Protein AF-A0A497SDH1-F1 (afdb_monomer)

Solvent-accessible surface area (backbone atoms only — not comparable to full-atom values): 6810 Å² total; per-residue (Å²): 139,88,82,81,78,93,71,57,79,92,74,64,57,68,85,83,47,70,59,52,74,40,73,42,53,85,61,26,69,79,66,44,43,81,30,63,69,61,28,51,53,52,45,53,30,51,77,67,64,28,40,35,36,19,27,14,52,24,24,24,29,46,9,61,48,48,77,26,53,79,33,60,32,19,32,23,94,43,74,68,37,48,47,35,25,47,77,25,40,23,44,79,43,101,46,55,60,31,75,46,89,51,36,37,20,13,21,36,81,93,27,47,67,63,42,50,50,55,51,50,54,57,60,72,72,105

pLDDT: mean 97.46, std 3.63, range [67.44, 98.94]

Radius of gyration: 13.34 Å; Cα contacts (8 Å, |Δi|>4): 247; chains: 1; bounding box: 32×30×33 Å

Nearest PDB structures (foldseek):
  2vrn-assembly1_B  TM=9.332E-01  e=5.188E-09  Deinococcus radiodurans R1 = ATCC 13939 = DSM 20539
  1j42-assembly1_A  TM=8.664E-01  e=1.815E-08  Homo sapiens
  3b36-assembly1_A-2  TM=8.529E-01  e=2.331E-08  Homo sapiens
  9e7f-assembly1_Aj  TM=8.283E-01  e=1.282E-06  Pyrobaculum calidifontis JCM 11548
  3gra-assembly1_A  TM=8.013E-01  e=6.619E-05  Pseudomonas putida KT2440

Secondary structure (DSSP, 8-state):
-----SS-GGG--GGG-SEEEE--STHHHHHTTT-HHHHHHHHHHHHTT-EEEEEGGGHHHHHHTTTTTT-EE---S-HHHHHHHHHTT-EE--SSEEEETTEEEESSGGGHHHHHHHHHHHHHT-

Mean predicted aligned error: 2.24 Å

Structure (mmCIF, N/CA/C/O backbone):
data_AF-A0A497SDH1-F1
#
_entry.id   AF-A0A497SDH1-F1
#
loop_
_atom_si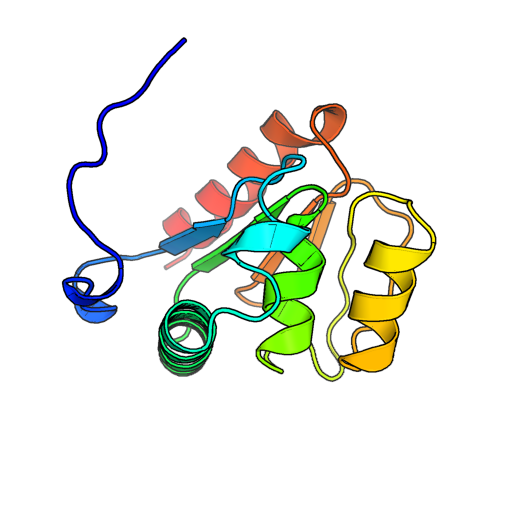te.group_PDB
_atom_site.id
_atom_site.type_symbol
_atom_site.label_atom_id
_atom_site.label_alt_id
_atom_site.label_comp_id
_atom_site.lab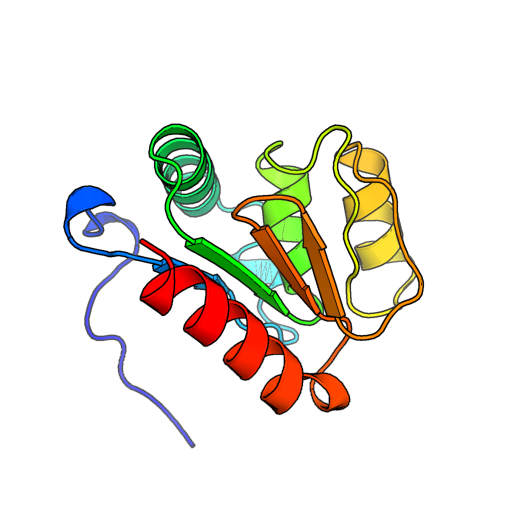el_asym_id
_atom_site.label_entity_id
_atom_site.label_seq_id
_atom_site.pdbx_PDB_ins_code
_atom_site.Cartn_x
_atom_site.Cartn_y
_atom_site.Cartn_z
_atom_site.occupancy
_atom_site.B_iso_or_equiv
_atom_site.auth_seq_id
_atom_site.auth_comp_id
_atom_site.auth_asym_id
_atom_site.auth_atom_id
_atom_site.pdbx_PDB_model_num
ATOM 1 N N . MET A 1 1 ? 12.677 -17.029 -9.505 1.00 78.44 1 MET A N 1
ATOM 2 C CA . MET A 1 1 ? 11.356 -17.209 -10.141 1.00 78.44 1 MET A CA 1
ATOM 3 C C . MET A 1 1 ? 11.052 -15.942 -10.912 1.00 78.44 1 MET A C 1
ATOM 5 O O . MET A 1 1 ? 11.360 -14.871 -10.408 1.00 78.44 1 MET A O 1
ATOM 9 N N . THR A 1 2 ? 10.520 -16.059 -12.120 1.00 90.12 2 THR A N 1
ATOM 10 C CA . THR A 1 2 ? 10.036 -14.926 -12.916 1.00 90.12 2 THR A CA 1
ATOM 11 C C . THR A 1 2 ? 8.550 -15.129 -13.146 1.00 90.12 2 THR A C 1
ATOM 13 O O . THR A 1 2 ? 8.127 -16.252 -13.417 1.00 90.12 2 THR A O 1
ATOM 16 N N . VAL A 1 3 ? 7.777 -14.060 -13.033 1.00 92.38 3 VAL A N 1
ATOM 17 C CA . VAL A 1 3 ? 6.342 -14.037 -13.326 1.00 92.38 3 VAL A CA 1
ATOM 18 C C . VAL A 1 3 ? 6.113 -13.092 -14.494 1.00 92.38 3 VAL A C 1
ATOM 20 O O . VAL A 1 3 ? 6.762 -12.051 -14.586 1.00 92.38 3 VAL A O 1
ATOM 23 N N . MET A 1 4 ? 5.241 -13.495 -15.413 1.00 96.25 4 MET A N 1
ATOM 24 C CA . MET A 1 4 ? 4.818 -12.659 -16.531 1.00 96.25 4 MET A CA 1
ATOM 25 C C . MET A 1 4 ? 3.629 -11.814 -16.060 1.00 96.25 4 MET A C 1
ATOM 27 O O . MET A 1 4 ? 2.721 -12.392 -15.467 1.00 96.25 4 MET A O 1
ATOM 31 N N . PRO A 1 5 ? 3.629 -10.487 -16.268 1.00 95.62 5 PRO A N 1
ATOM 32 C CA . PRO A 1 5 ? 2.487 -9.661 -15.901 1.00 95.62 5 PRO A CA 1
ATOM 33 C C . PRO A 1 5 ? 1.287 -9.990 -16.794 1.00 95.62 5 PRO A C 1
ATOM 35 O O . PRO A 1 5 ? 1.431 -10.077 -18.014 1.00 95.62 5 PRO A O 1
ATOM 38 N N . ASP A 1 6 ? 0.109 -10.137 -16.189 1.00 97.19 6 ASP A N 1
ATOM 39 C CA . ASP A 1 6 ? -1.144 -10.355 -16.922 1.00 97.19 6 ASP A CA 1
ATOM 40 C C . ASP A 1 6 ? -1.642 -9.077 -17.616 1.00 97.19 6 ASP A C 1
ATOM 42 O O . ASP A 1 6 ? -2.269 -9.138 -18.671 1.00 97.19 6 ASP A O 1
ATOM 46 N N . THR A 1 7 ? -1.361 -7.908 -17.030 1.00 96.88 7 THR A N 1
ATOM 47 C CA . THR A 1 7 ? -1.762 -6.595 -17.551 1.00 96.88 7 THR A CA 1
ATOM 48 C C . THR A 1 7 ? -0.793 -5.494 -17.108 1.00 96.88 7 THR A C 1
ATOM 50 O O . THR A 1 7 ? 0.116 -5.723 -16.305 1.00 96.88 7 THR A O 1
ATOM 53 N N . THR A 1 8 ? -0.981 -4.290 -17.640 1.00 96.12 8 THR A N 1
ATOM 54 C CA . THR A 1 8 ? -0.259 -3.069 -17.267 1.00 96.12 8 THR A CA 1
ATOM 55 C C . THR A 1 8 ? -1.109 -2.185 -16.349 1.00 96.12 8 THR A C 1
ATOM 57 O O . THR A 1 8 ? -2.332 -2.300 -16.317 1.00 96.12 8 THR A O 1
ATOM 60 N N . ILE A 1 9 ? -0.461 -1.293 -15.591 1.00 94.81 9 ILE A N 1
ATOM 61 C CA . ILE A 1 9 ? -1.117 -0.437 -14.583 1.00 94.81 9 ILE A CA 1
ATOM 62 C C . ILE A 1 9 ? -2.192 0.467 -15.208 1.00 94.81 9 ILE A C 1
ATOM 64 O O . ILE A 1 9 ? -3.252 0.659 -14.626 1.00 94.81 9 ILE A O 1
ATOM 68 N N . ASP A 1 10 ? -1.946 0.982 -16.410 1.00 93.19 10 ASP A N 1
ATOM 69 C CA . ASP A 1 10 ? -2.850 1.856 -17.166 1.00 93.19 10 ASP A CA 1
ATOM 70 C C . ASP A 1 10 ? -4.122 1.156 -17.673 1.00 93.19 10 ASP A C 1
ATOM 72 O O . ASP A 1 10 ? -5.087 1.830 -18.023 1.00 93.19 10 ASP A O 1
ATOM 76 N N . ASN A 1 11 ? -4.150 -0.180 -17.672 1.00 95.44 11 ASN A N 1
ATOM 77 C CA . ASN A 1 11 ? -5.315 -0.976 -18.060 1.00 95.44 11 ASN A CA 1
ATOM 78 C C . ASN A 1 11 ? -6.141 -1.471 -16.860 1.00 95.44 11 ASN A C 1
ATOM 80 O O . ASN A 1 11 ? -7.080 -2.244 -17.044 1.00 95.44 11 ASN A O 1
ATOM 84 N N . ILE A 1 12 ? -5.796 -1.068 -15.634 1.00 95.38 12 ILE A N 1
ATOM 85 C CA . ILE A 1 12 ? -6.511 -1.487 -14.425 1.00 95.38 12 ILE A CA 1
ATOM 86 C C . ILE A 1 12 ? -7.779 -0.646 -14.242 1.00 95.38 12 ILE A C 1
ATOM 88 O O . ILE A 1 12 ? -7.722 0.580 -14.175 1.00 95.38 12 ILE A O 1
ATOM 92 N N . SER A 1 13 ? -8.915 -1.322 -14.068 1.00 96.75 13 SER A N 1
ATOM 93 C CA . SER A 1 13 ? -10.136 -0.754 -13.491 1.00 96.75 13 SER A CA 1
ATOM 94 C C . SER A 1 13 ? -10.292 -1.266 -12.060 1.00 96.75 13 SER A C 1
ATOM 96 O O . SER A 1 13 ? -10.325 -2.473 -11.833 1.00 96.75 13 SER A O 1
ATOM 98 N N . VAL A 1 14 ? -10.404 -0.369 -11.075 1.00 97.75 14 VAL A N 1
ATOM 99 C CA . VAL A 1 14 ? -10.521 -0.747 -9.650 1.00 97.75 14 VAL A CA 1
ATOM 100 C C . VAL A 1 14 ? -11.770 -1.589 -9.367 1.00 97.75 14 VAL A C 1
ATOM 102 O O . VAL A 1 14 ? -11.789 -2.372 -8.417 1.00 97.75 14 VAL A O 1
ATOM 105 N N . ASP A 1 15 ? -12.816 -1.455 -10.184 1.00 97.75 15 ASP A N 1
ATOM 106 C CA . ASP A 1 15 ? -14.060 -2.207 -10.002 1.00 97.75 15 ASP A CA 1
ATOM 107 C C . ASP A 1 15 ? -13.916 -3.703 -10.283 1.00 97.75 15 ASP A C 1
ATOM 109 O O . ASP A 1 15 ? -14.679 -4.488 -9.721 1.00 97.75 15 ASP A O 1
ATOM 113 N N . ASP A 1 16 ? -12.900 -4.098 -11.050 1.00 97.88 16 ASP A N 1
ATOM 114 C CA . ASP A 1 16 ? -12.651 -5.496 -11.411 1.00 97.88 16 ASP A CA 1
ATOM 115 C C . ASP A 1 16 ? -11.957 -6.287 -10.287 1.00 97.88 16 ASP A C 1
ATOM 117 O O . ASP A 1 16 ? -11.776 -7.500 -10.400 1.00 97.88 16 ASP A O 1
ATOM 121 N N . TYR A 1 17 ? -11.567 -5.619 -9.194 1.00 97.94 17 TYR A N 1
ATOM 122 C CA . TYR A 1 17 ? -10.791 -6.211 -8.107 1.00 97.94 17 TYR A CA 1
ATOM 123 C C . TYR A 1 17 ? -11.427 -5.961 -6.737 1.00 97.94 17 TYR A C 1
ATOM 125 O O . TYR A 1 17 ? -11.960 -4.886 -6.446 1.00 97.94 17 TYR A O 1
ATOM 133 N N . ASP A 1 18 ? -11.313 -6.942 -5.843 1.00 98.31 18 ASP A N 1
ATOM 134 C CA . ASP A 1 18 ? -11.735 -6.813 -4.440 1.00 98.31 18 ASP A CA 1
ATOM 135 C C . ASP A 1 18 ? -10.627 -6.265 -3.530 1.00 98.31 18 ASP A C 1
ATOM 137 O O . ASP A 1 18 ? -10.907 -5.663 -2.479 1.00 98.31 18 ASP A O 1
ATOM 141 N N . ALA A 1 19 ? -9.371 -6.438 -3.956 1.00 98.44 19 ALA A N 1
ATOM 142 C CA . ALA A 1 19 ? -8.183 -5.992 -3.248 1.00 98.44 19 ALA A CA 1
ATOM 143 C C . ALA A 1 19 ? -7.079 -5.476 -4.180 1.00 98.44 19 ALA A C 1
ATOM 145 O O . ALA A 1 19 ? -6.918 -5.969 -5.294 1.00 98.44 19 ALA A O 1
ATOM 146 N N . ILE A 1 20 ? -6.268 -4.545 -3.669 1.00 98.50 20 ILE A N 1
ATOM 147 C CA . ILE A 1 20 ? -5.031 -4.061 -4.293 1.00 98.50 20 ILE A CA 1
ATOM 148 C C . ILE A 1 20 ? -3.867 -4.338 -3.338 1.00 98.50 20 ILE A C 1
ATOM 150 O O . ILE A 1 20 ? -3.813 -3.772 -2.247 1.00 98.50 20 ILE A O 1
ATOM 154 N N . ILE A 1 21 ? -2.934 -5.206 -3.736 1.00 98.62 21 ILE A N 1
ATOM 155 C CA . ILE A 1 21 ? -1.819 -5.646 -2.885 1.00 98.62 21 ILE A CA 1
ATOM 156 C C . ILE A 1 21 ? -0.484 -5.252 -3.522 1.00 98.62 21 ILE A C 1
ATOM 158 O O . ILE A 1 21 ? -0.187 -5.648 -4.647 1.00 98.62 21 ILE A O 1
ATOM 162 N N . LEU A 1 22 ? 0.337 -4.499 -2.790 1.00 98.44 22 LEU A N 1
ATOM 163 C CA . LEU A 1 22 ? 1.662 -4.059 -3.215 1.00 98.44 22 LEU A CA 1
ATOM 164 C C . LEU A 1 22 ? 2.759 -4.883 -2.521 1.00 98.44 22 LEU A C 1
ATOM 166 O O . LEU A 1 22 ? 3.023 -4.681 -1.327 1.00 98.44 22 LEU A O 1
ATOM 170 N N . PRO A 1 23 ? 3.415 -5.813 -3.239 1.00 96.75 23 PRO A N 1
ATOM 171 C CA . PRO A 1 23 ? 4.584 -6.503 -2.719 1.00 96.75 23 PRO A CA 1
ATOM 172 C C . PRO A 1 23 ? 5.772 -5.542 -2.631 1.00 96.75 23 PRO A C 1
ATOM 174 O O . PRO A 1 23 ? 5.935 -4.667 -3.476 1.00 96.75 23 PRO A O 1
ATOM 177 N N . GLY A 1 24 ? 6.627 -5.750 -1.630 1.00 96.00 24 GLY A N 1
ATOM 178 C CA . GLY A 1 24 ? 7.831 -4.947 -1.436 1.00 96.00 24 GLY A CA 1
ATOM 179 C C . GLY A 1 24 ? 8.979 -5.291 -2.387 1.00 96.00 24 GLY A C 1
ATOM 180 O O . GLY A 1 24 ? 8.800 -5.781 -3.499 1.00 96.00 24 GLY A O 1
ATOM 181 N N . GLY A 1 25 ? 10.203 -5.072 -1.907 1.00 96.56 25 GLY A N 1
ATOM 182 C CA . GLY A 1 25 ? 11.431 -5.304 -2.668 1.00 96.56 25 GLY A CA 1
ATOM 183 C C . GLY A 1 25 ? 12.084 -4.009 -3.145 1.00 96.56 25 GLY A C 1
ATOM 184 O O . GLY A 1 25 ? 11.473 -2.940 -3.154 1.00 96.56 25 GLY A O 1
ATOM 185 N N . SER A 1 26 ? 13.357 -4.106 -3.529 1.00 95.56 26 SER A N 1
ATOM 186 C CA . SER A 1 26 ? 14.214 -2.949 -3.826 1.00 95.56 26 SER A CA 1
ATOM 187 C C . SER A 1 26 ? 13.796 -2.148 -5.061 1.00 95.56 26 SER A C 1
ATOM 189 O O . SER A 1 26 ? 14.242 -1.020 -5.212 1.00 95.56 26 SER A O 1
ATOM 191 N N . GLY A 1 27 ? 12.944 -2.702 -5.929 1.00 96.75 27 GLY A N 1
ATOM 192 C CA . GLY A 1 27 ? 12.370 -1.967 -7.060 1.00 96.75 27 GLY A CA 1
ATOM 193 C C . GLY A 1 27 ? 11.215 -1.039 -6.668 1.00 96.75 27 GLY A C 1
ATOM 194 O O . GLY A 1 27 ? 10.881 -0.134 -7.425 1.00 96.75 27 GLY A O 1
ATOM 195 N N . SER A 1 28 ? 10.600 -1.224 -5.491 1.00 97.94 28 SER A N 1
ATOM 196 C CA . SER A 1 28 ? 9.458 -0.398 -5.078 1.00 97.94 28 SER A CA 1
ATOM 197 C C . SER A 1 28 ? 9.816 1.090 -4.929 1.00 97.94 28 SER A C 1
ATOM 199 O O . SER A 1 28 ? 9.033 1.901 -5.427 1.00 97.94 28 SER A O 1
ATOM 201 N N . PRO A 1 29 ? 10.944 1.481 -4.299 1.00 98.00 29 PRO A N 1
ATOM 202 C CA . PRO A 1 29 ? 11.356 2.885 -4.246 1.00 98.00 29 PRO A CA 1
ATOM 203 C C . PRO A 1 29 ? 11.558 3.517 -5.624 1.00 98.00 29 PRO A C 1
ATOM 205 O O . PRO A 1 29 ? 11.142 4.649 -5.852 1.00 98.00 29 PRO A O 1
ATOM 208 N N . GLU A 1 30 ? 12.147 2.768 -6.557 1.00 97.56 30 GLU A N 1
ATOM 209 C CA . GLU A 1 30 ? 12.467 3.266 -7.896 1.00 97.56 30 GLU A CA 1
ATOM 210 C C . GLU A 1 30 ? 11.216 3.439 -8.768 1.00 97.56 30 GLU A C 1
ATOM 212 O O . GLU A 1 30 ? 11.061 4.466 -9.427 1.00 97.56 30 GLU A O 1
ATOM 217 N N . TYR A 1 31 ? 10.309 2.456 -8.760 1.00 97.31 31 TYR A N 1
ATOM 218 C CA . TYR A 1 31 ? 9.224 2.386 -9.745 1.00 97.31 31 TYR A CA 1
ATOM 219 C C . TYR A 1 31 ? 7.830 2.697 -9.200 1.00 97.31 31 TYR A C 1
ATOM 221 O O . TYR A 1 31 ? 6.943 3.000 -9.997 1.00 97.31 31 TYR A O 1
ATOM 229 N N . LEU A 1 32 ? 7.605 2.592 -7.883 1.00 97.75 32 LEU A N 1
ATOM 230 C CA . LEU A 1 32 ? 6.256 2.648 -7.302 1.00 97.75 32 LEU A CA 1
ATOM 231 C C . LEU A 1 32 ? 6.032 3.830 -6.361 1.00 97.75 32 LEU A C 1
ATOM 233 O O . LEU A 1 32 ? 4.940 4.383 -6.368 1.00 97.75 32 LEU A O 1
ATOM 237 N N . TRP A 1 33 ? 7.030 4.244 -5.573 1.00 98.25 33 TRP A N 1
ATOM 238 C CA . TRP A 1 33 ? 6.841 5.265 -4.524 1.00 98.25 33 TRP A CA 1
ATOM 239 C C . TRP A 1 33 ? 6.324 6.609 -5.030 1.00 98.25 33 TRP A C 1
ATOM 241 O O . TRP A 1 33 ? 5.665 7.323 -4.283 1.00 98.25 33 TRP A O 1
ATOM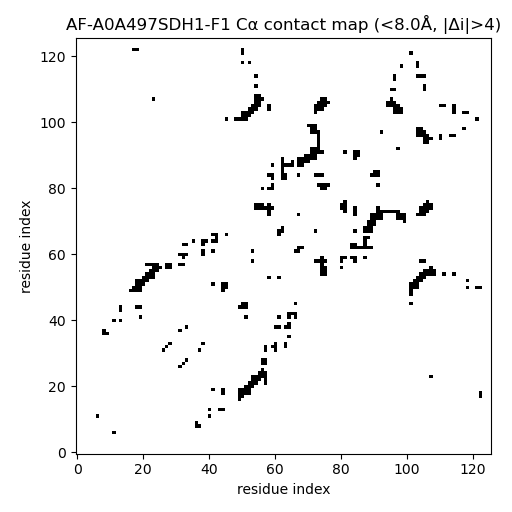 251 N N . ASN A 1 34 ? 6.653 6.960 -6.271 1.00 97.44 34 ASN A N 1
ATOM 252 C CA . ASN A 1 34 ? 6.251 8.216 -6.902 1.00 97.44 34 ASN A CA 1
ATOM 253 C C . ASN A 1 34 ? 5.393 7.976 -8.154 1.00 97.44 34 ASN A C 1
ATOM 255 O O . ASN A 1 34 ? 5.261 8.865 -8.995 1.00 97.44 34 ASN A O 1
ATOM 259 N N . ASN A 1 35 ? 4.855 6.765 -8.320 1.00 98.00 35 ASN A N 1
ATOM 260 C CA . ASN A 1 35 ? 4.055 6.424 -9.486 1.00 98.00 35 ASN A CA 1
ATOM 261 C C . ASN A 1 35 ? 2.623 6.925 -9.301 1.00 98.00 35 ASN A C 1
ATOM 263 O O . ASN A 1 35 ? 1.828 6.343 -8.564 1.00 98.00 35 ASN A O 1
ATOM 267 N N . GLU A 1 36 ? 2.288 8.003 -10.002 1.00 97.88 36 GLU A N 1
ATOM 268 C CA . GLU A 1 36 ? 1.007 8.668 -9.794 1.00 97.88 36 GLU A CA 1
ATOM 269 C C . GLU A 1 36 ? -0.195 7.868 -10.313 1.00 97.88 36 GLU A C 1
ATOM 271 O O . GLU A 1 36 ? -1.304 8.046 -9.814 1.00 97.88 36 GLU A O 1
ATOM 276 N N . ASP A 1 37 ? -0.002 6.947 -11.257 1.00 97.88 37 ASP A N 1
ATOM 277 C CA . ASP A 1 37 ? -1.085 6.069 -11.705 1.00 97.88 37 ASP A CA 1
ATOM 278 C C . ASP A 1 37 ? -1.404 5.008 -10.644 1.00 97.88 37 ASP A C 1
ATOM 280 O O . ASP A 1 37 ? -2.574 4.781 -10.334 1.00 97.88 37 ASP A O 1
ATOM 284 N N . VAL A 1 38 ? -0.381 4.469 -9.970 1.00 98.31 38 VAL A N 1
ATOM 285 C CA . VAL A 1 38 ? -0.574 3.622 -8.780 1.00 98.31 38 VAL A CA 1
ATOM 286 C C . VAL A 1 38 ? -1.258 4.411 -7.664 1.00 98.31 38 VAL A C 1
ATOM 288 O O . VAL A 1 38 ? -2.197 3.911 -7.047 1.00 98.31 38 VAL A O 1
ATOM 291 N N . HIS A 1 39 ? -0.854 5.659 -7.416 1.00 98.69 39 HIS A N 1
ATOM 292 C CA . HIS A 1 39 ? -1.491 6.480 -6.386 1.00 98.69 39 HIS A CA 1
ATOM 293 C C . HIS A 1 39 ? -2.975 6.747 -6.669 1.00 98.69 39 HIS A C 1
ATOM 295 O O . HIS A 1 39 ? -3.783 6.709 -5.740 1.00 98.69 39 HIS A O 1
ATOM 301 N N . LYS A 1 40 ? -3.360 6.990 -7.930 1.00 98.56 40 LYS A N 1
ATOM 302 C CA . LYS A 1 40 ? -4.775 7.133 -8.319 1.00 98.56 40 LYS A CA 1
ATOM 303 C C . LYS A 1 40 ? -5.563 5.860 -8.027 1.00 98.56 40 LYS 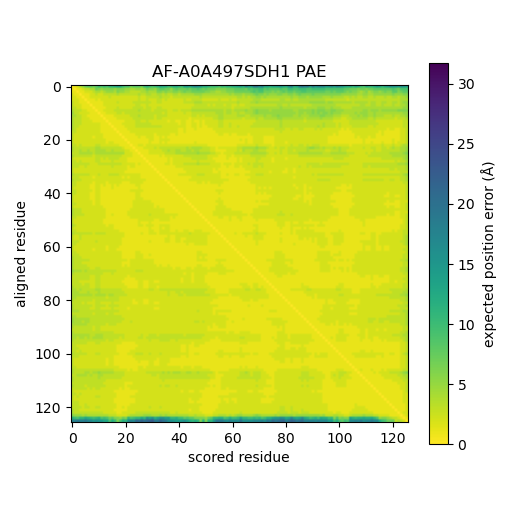A C 1
ATOM 305 O O . LYS A 1 40 ? -6.600 5.954 -7.377 1.00 98.56 40 LYS A O 1
ATOM 310 N N . ILE A 1 41 ? -5.039 4.699 -8.430 1.00 98.62 41 ILE A N 1
ATOM 311 C CA . ILE A 1 41 ? -5.651 3.388 -8.161 1.00 98.62 41 ILE A CA 1
ATOM 312 C C . ILE A 1 41 ? -5.853 3.191 -6.656 1.00 98.62 41 ILE A C 1
ATOM 314 O O . ILE A 1 41 ? -6.932 2.799 -6.225 1.00 98.62 41 ILE A O 1
ATOM 318 N N . LEU A 1 42 ? -4.842 3.505 -5.841 1.00 98.75 42 LEU A N 1
ATOM 319 C CA . LEU A 1 42 ? -4.916 3.372 -4.385 1.00 98.75 42 LEU A CA 1
ATOM 320 C C . LEU A 1 42 ? -5.968 4.291 -3.758 1.00 98.75 42 LEU A C 1
ATOM 322 O O . LEU A 1 42 ? -6.718 3.851 -2.886 1.00 98.75 42 LEU A O 1
ATOM 326 N N . ARG A 1 43 ? -6.043 5.555 -4.191 1.00 98.81 43 ARG A N 1
ATOM 327 C CA . ARG A 1 43 ? -7.055 6.497 -3.695 1.00 98.81 43 ARG A CA 1
ATOM 328 C C . ARG A 1 43 ? -8.464 6.043 -4.064 1.00 98.81 43 ARG A C 1
ATOM 330 O O . ARG A 1 43 ? -9.312 5.981 -3.182 1.00 98.81 43 ARG A O 1
ATOM 337 N N . GLU A 1 44 ? -8.688 5.648 -5.315 1.00 98.75 44 GLU A N 1
ATOM 338 C CA . GLU A 1 44 ? -9.985 5.139 -5.774 1.00 98.75 44 GLU A CA 1
ATOM 339 C C . GLU A 1 44 ? -10.378 3.842 -5.044 1.00 98.75 44 GLU A C 1
ATOM 341 O O . GLU A 1 44 ? -11.507 3.703 -4.573 1.00 98.75 44 GLU A O 1
ATOM 346 N N . ALA A 1 45 ? -9.441 2.903 -4.881 1.00 98.69 45 ALA A N 1
ATOM 347 C CA . ALA A 1 45 ? -9.658 1.678 -4.116 1.00 98.69 45 ALA A CA 1
ATOM 348 C C . ALA A 1 45 ? -10.042 1.985 -2.662 1.00 98.69 45 ALA A C 1
ATOM 350 O O . ALA A 1 45 ? -10.944 1.348 -2.113 1.00 98.69 45 ALA A O 1
ATOM 351 N N . ASN A 1 46 ? -9.406 2.987 -2.052 1.00 98.56 46 ASN A N 1
ATOM 352 C CA . ASN A 1 46 ? -9.697 3.392 -0.684 1.00 98.56 46 ASN A CA 1
ATOM 353 C C . ASN A 1 46 ? -11.077 4.058 -0.562 1.00 98.56 46 ASN A C 1
ATOM 355 O O . ASN A 1 46 ? -11.835 3.724 0.344 1.00 98.56 46 ASN A O 1
ATOM 359 N N . GLU A 1 47 ? -11.443 4.938 -1.500 1.00 98.50 47 GLU A N 1
ATOM 360 C CA . GLU A 1 47 ? -12.780 5.551 -1.580 1.00 98.50 47 GLU A CA 1
ATOM 361 C C . GLU A 1 47 ? -13.888 4.501 -1.735 1.00 98.50 47 GLU A C 1
ATOM 363 O O . GLU A 1 47 ? -14.955 4.616 -1.132 1.00 98.50 47 GLU A O 1
ATOM 368 N N . LYS A 1 48 ? -13.613 3.434 -2.493 1.00 98.19 48 LYS A N 1
ATOM 369 C CA . LYS A 1 48 ? -14.508 2.284 -2.689 1.00 98.19 48 LYS A CA 1
ATOM 370 C C . LYS A 1 48 ? -14.412 1.238 -1.570 1.00 98.19 48 LYS A C 1
ATOM 372 O O . LYS A 1 48 ? -15.007 0.166 -1.685 1.00 98.19 48 LYS A O 1
ATOM 377 N N . ASN A 1 49 ? -13.667 1.519 -0.497 1.00 97.75 49 ASN A N 1
ATOM 378 C CA . ASN A 1 49 ? -13.444 0.624 0.640 1.00 97.75 49 ASN A CA 1
ATOM 379 C C . ASN A 1 49 ? -12.955 -0.784 0.222 1.00 97.75 49 ASN A C 1
ATOM 381 O O . ASN A 1 49 ? -13.299 -1.795 0.843 1.00 97.75 49 ASN A O 1
ATOM 385 N N . LYS A 1 50 ? -12.177 -0.886 -0.865 1.00 98.50 50 LYS A N 1
ATOM 386 C CA . LYS A 1 50 ? -11.495 -2.117 -1.306 1.00 98.50 50 LYS A CA 1
ATOM 387 C C . LYS A 1 50 ? -10.400 -2.485 -0.301 1.00 98.50 50 LYS A C 1
ATOM 389 O O . LYS A 1 50 ? -9.917 -1.616 0.423 1.00 98.50 50 LYS A O 1
ATOM 394 N N . VAL A 1 51 ? -10.036 -3.765 -0.213 1.00 98.81 51 VAL A N 1
ATOM 395 C CA . VAL A 1 51 ? -8.939 -4.170 0.685 1.00 98.81 51 VAL A CA 1
ATOM 396 C C . VAL A 1 51 ? -7.620 -3.691 0.080 1.00 98.81 51 VAL A C 1
ATOM 398 O O . VAL A 1 51 ? -7.372 -3.905 -1.102 1.00 98.81 51 VAL A O 1
ATOM 401 N N . ILE A 1 52 ? -6.777 -3.024 0.861 1.00 98.88 52 ILE A N 1
ATOM 402 C CA . ILE A 1 52 ? -5.485 -2.519 0.389 1.00 98.88 52 ILE A CA 1
ATOM 403 C C . ILE A 1 52 ? -4.391 -3.115 1.258 1.00 98.88 52 ILE A C 1
ATOM 405 O O . ILE A 1 52 ? -4.448 -3.026 2.479 1.00 98.88 52 ILE A O 1
ATOM 409 N N . GLY A 1 53 ? -3.388 -3.715 0.630 1.00 98.81 53 GLY A N 1
ATOM 410 C CA . GLY A 1 53 ? -2.251 -4.310 1.318 1.00 98.81 53 GLY A CA 1
ATOM 411 C C . GLY A 1 53 ? -0.938 -3.728 0.822 1.00 98.81 53 GLY A C 1
ATOM 412 O O . GLY A 1 53 ? -0.750 -3.595 -0.383 1.00 98.81 53 GLY A O 1
ATOM 413 N N . ALA A 1 54 ? 0.007 -3.452 1.715 1.00 98.88 54 ALA A N 1
ATOM 414 C CA . ALA A 1 54 ? 1.393 -3.215 1.321 1.00 98.88 54 ALA A CA 1
ATOM 415 C C . ALA A 1 54 ? 2.376 -3.824 2.320 1.00 98.88 54 ALA A C 1
ATOM 417 O O . ALA A 1 54 ? 2.213 -3.695 3.530 1.00 98.88 54 ALA A O 1
ATOM 418 N N . ILE A 1 55 ? 3.425 -4.465 1.813 1.00 98.88 55 ILE A N 1
ATOM 419 C CA . ILE A 1 55 ? 4.431 -5.133 2.644 1.00 98.88 55 ILE A CA 1
ATOM 420 C C . ILE A 1 55 ? 5.830 -4.595 2.357 1.00 98.88 55 ILE A C 1
ATOM 422 O O . ILE A 1 55 ? 6.172 -4.255 1.221 1.00 98.88 55 ILE A O 1
ATOM 426 N N . CYS A 1 56 ? 6.671 -4.576 3.390 1.00 98.50 56 CYS A N 1
ATOM 427 C CA . CYS A 1 56 ? 8.067 -4.178 3.307 1.00 98.50 56 CYS A CA 1
ATOM 428 C C . CYS A 1 56 ? 8.186 -2.723 2.805 1.00 98.50 56 CYS A C 1
ATOM 430 O O . CYS A 1 56 ? 7.573 -1.832 3.384 1.00 98.50 56 CYS A O 1
ATOM 432 N N . LEU A 1 57 ? 8.969 -2.449 1.759 1.00 98.56 57 LEU A N 1
ATOM 433 C CA . LEU A 1 57 ? 9.221 -1.085 1.273 1.00 98.56 57 LEU A CA 1
ATOM 434 C C . LEU A 1 57 ? 7.999 -0.422 0.619 1.00 98.56 57 LEU A C 1
ATOM 436 O O . LEU A 1 57 ? 7.999 0.791 0.435 1.00 98.56 57 LEU A O 1
ATOM 440 N N . SER A 1 58 ? 6.954 -1.172 0.266 1.00 98.69 58 SER A N 1
ATOM 441 C CA . SER A 1 58 ? 5.798 -0.602 -0.437 1.00 98.69 58 SER A CA 1
ATOM 442 C C . SER A 1 58 ? 4.792 0.096 0.473 1.00 98.69 58 SER A C 1
ATOM 444 O O . SER A 1 58 ? 3.915 0.790 -0.035 1.00 98.69 58 SER A O 1
ATOM 446 N N . GLY A 1 59 ? 4.936 0.000 1.802 1.00 98.50 59 GLY A N 1
ATOM 447 C CA . GLY A 1 59 ? 4.128 0.800 2.733 1.00 98.50 59 GLY A CA 1
ATOM 448 C C . GLY A 1 59 ? 4.257 2.310 2.478 1.00 98.50 59 GLY A C 1
ATOM 449 O O . GLY A 1 59 ? 3.276 3.043 2.577 1.00 98.50 59 GLY A O 1
ATOM 450 N N . ALA A 1 60 ? 5.431 2.758 2.021 1.00 98.62 60 ALA A N 1
ATOM 451 C CA . ALA A 1 60 ? 5.671 4.140 1.610 1.00 98.62 60 ALA A CA 1
ATOM 452 C C . ALA A 1 60 ? 4.807 4.585 0.413 1.00 98.62 60 ALA A C 1
ATOM 454 O O . ALA A 1 60 ? 4.429 5.748 0.342 1.00 98.62 60 ALA A O 1
ATOM 455 N N . VAL A 1 61 ? 4.429 3.678 -0.498 1.00 98.81 61 VAL A N 1
ATOM 456 C CA . VAL A 1 61 ? 3.540 4.005 -1.633 1.00 98.81 61 VAL A CA 1
ATOM 457 C C . VAL A 1 61 ? 2.156 4.405 -1.117 1.00 98.81 61 VAL A C 1
ATOM 459 O O . VAL A 1 61 ? 1.565 5.383 -1.576 1.00 98.81 61 VAL A O 1
ATOM 462 N N . LEU A 1 62 ? 1.648 3.680 -0.112 1.00 98.81 62 LEU A N 1
ATOM 463 C CA . LEU A 1 62 ? 0.372 4.011 0.520 1.00 98.81 62 LEU A CA 1
ATOM 464 C C . LEU A 1 62 ? 0.445 5.378 1.216 1.00 98.81 62 LEU A C 1
ATOM 466 O O . LEU A 1 62 ? -0.470 6.187 1.062 1.00 98.81 62 LEU A O 1
ATOM 470 N N . ALA A 1 63 ? 1.542 5.672 1.919 1.00 98.56 63 ALA A N 1
ATOM 471 C CA . ALA A 1 63 ? 1.756 6.982 2.533 1.00 98.56 63 ALA A CA 1
ATOM 472 C C . ALA A 1 63 ? 1.822 8.113 1.498 1.00 98.56 63 ALA A C 1
ATOM 474 O O . ALA A 1 63 ? 1.089 9.092 1.625 1.00 98.56 63 ALA A O 1
ATOM 475 N N . ASN A 1 64 ? 2.612 7.946 0.436 1.00 98.56 64 ASN A N 1
ATOM 476 C CA . ASN A 1 64 ? 2.786 8.948 -0.616 1.00 98.56 64 ASN A CA 1
ATOM 477 C C . ASN A 1 64 ? 1.495 9.206 -1.408 1.00 98.56 64 ASN A C 1
ATOM 479 O O . ASN A 1 64 ? 1.234 10.341 -1.800 1.00 98.56 64 ASN A O 1
ATOM 483 N N . SER A 1 65 ? 0.637 8.192 -1.583 1.00 98.62 65 SER A N 1
ATOM 484 C CA . SER A 1 65 ? -0.700 8.387 -2.166 1.00 98.62 65 SER A CA 1
ATOM 485 C C . SER A 1 65 ? -1.657 9.190 -1.269 1.00 98.62 65 SER A C 1
ATOM 487 O O . SER A 1 65 ? -2.699 9.648 -1.743 1.00 98.62 65 SER A O 1
ATOM 489 N N . GLY A 1 66 ? -1.316 9.367 0.014 1.00 98.56 66 GLY A N 1
ATOM 490 C CA . GLY A 1 66 ? -2.079 10.118 1.010 1.00 98.56 66 GLY A CA 1
ATOM 491 C C . GLY A 1 66 ? -3.138 9.309 1.763 1.00 98.56 66 GLY A C 1
ATOM 492 O O . GLY A 1 66 ? -3.773 9.847 2.672 1.00 98.56 66 GLY A O 1
ATOM 493 N N . ILE A 1 67 ? -3.333 8.025 1.436 1.00 98.75 67 ILE A N 1
ATOM 494 C CA . ILE A 1 67 ? -4.410 7.219 2.037 1.00 98.75 67 ILE A CA 1
ATOM 495 C C . ILE A 1 67 ? -4.136 6.820 3.494 1.00 98.75 67 ILE A C 1
ATOM 497 O O . ILE A 1 67 ? -5.064 6.421 4.191 1.00 98.75 67 ILE A O 1
ATOM 501 N N . LEU A 1 68 ? -2.889 6.943 3.966 1.00 98.69 68 LEU A N 1
ATOM 502 C CA . LEU A 1 68 ? -2.502 6.628 5.347 1.00 98.69 68 LEU A CA 1
ATOM 503 C C . LEU A 1 68 ? -2.589 7.814 6.316 1.00 98.69 68 LEU A C 1
ATOM 505 O O . LEU A 1 68 ? -2.252 7.664 7.489 1.00 98.69 68 LEU A O 1
ATOM 509 N N . LYS A 1 69 ? -3.035 8.994 5.873 1.00 98.56 69 LYS A N 1
ATOM 510 C CA . LYS A 1 69 ? -3.075 10.176 6.739 1.00 98.56 69 LYS A CA 1
ATOM 511 C C . LYS A 1 69 ? -3.952 9.935 7.976 1.00 98.56 69 LYS A C 1
ATOM 513 O O . LYS A 1 69 ? -5.164 9.774 7.865 1.00 98.56 69 LYS A O 1
ATOM 518 N N . GLY A 1 70 ? -3.331 9.968 9.155 1.00 98.50 70 GLY A N 1
ATOM 519 C CA . GLY A 1 70 ? -3.973 9.723 10.448 1.00 98.50 70 GLY A CA 1
ATOM 520 C C . GLY A 1 70 ? -4.243 8.250 10.773 1.00 98.50 70 GLY A C 1
ATOM 521 O O . GLY A 1 70 ? -4.880 7.989 11.790 1.00 98.50 70 GLY A O 1
ATOM 522 N N . LYS A 1 71 ? -3.781 7.309 9.942 1.00 98.69 71 LYS A N 1
ATOM 523 C CA . LYS A 1 71 ? -3.926 5.862 10.154 1.00 98.69 71 LYS A CA 1
ATOM 524 C C . LYS A 1 71 ? -2.687 5.257 10.789 1.00 98.69 71 LYS A C 1
ATOM 526 O O . LYS A 1 71 ? -1.576 5.739 10.566 1.00 98.69 71 LYS A O 1
ATOM 531 N N . GLU A 1 72 ? -2.869 4.175 11.533 1.00 98.88 72 GLU A N 1
ATOM 532 C CA . GLU A 1 72 ? -1.756 3.348 11.990 1.00 98.88 72 GLU A CA 1
ATOM 533 C C . GLU A 1 72 ? -1.218 2.484 10.841 1.00 98.88 72 GLU A C 1
ATOM 535 O O . GLU A 1 72 ? -1.980 1.882 10.084 1.00 98.88 72 GLU A O 1
ATOM 540 N N . ALA A 1 73 ? 0.107 2.415 10.701 1.00 98.88 73 ALA A N 1
ATOM 541 C CA . ALA A 1 73 ? 0.751 1.601 9.673 1.00 98.88 73 ALA A CA 1
ATOM 542 C C . ALA A 1 73 ? 2.153 1.148 10.091 1.00 98.88 73 ALA A C 1
ATOM 544 O O . ALA A 1 73 ? 2.801 1.761 10.939 1.00 98.88 73 ALA A O 1
ATOM 545 N N . THR A 1 74 ? 2.650 0.095 9.451 1.00 98.81 74 THR A N 1
ATOM 546 C CA . THR A 1 74 ? 4.048 -0.336 9.542 1.00 98.81 74 THR A CA 1
ATOM 547 C C . THR A 1 74 ? 4.690 -0.453 8.156 1.00 98.81 74 THR A C 1
ATOM 549 O O . THR A 1 74 ? 4.019 -0.347 7.131 1.00 98.81 74 THR A O 1
ATOM 552 N N . VAL A 1 75 ? 6.011 -0.608 8.112 1.00 98.75 75 VAL A N 1
ATOM 553 C CA . VAL A 1 75 ? 6.825 -0.647 6.887 1.00 98.75 75 VAL A CA 1
ATOM 554 C C . VAL A 1 75 ? 8.162 -1.323 7.190 1.00 98.75 75 VAL A C 1
ATOM 556 O O . VAL A 1 75 ? 8.518 -1.499 8.358 1.00 98.75 75 VAL A O 1
ATOM 559 N N . PHE A 1 76 ? 8.927 -1.691 6.159 1.00 98.50 76 PHE A N 1
ATOM 560 C CA . PHE A 1 76 ? 10.292 -2.184 6.365 1.00 98.50 76 PHE A CA 1
ATOM 561 C C . PHE A 1 76 ? 11.132 -1.173 7.147 1.00 98.50 76 PHE A C 1
ATOM 563 O O . PHE A 1 76 ? 11.138 -0.001 6.775 1.00 98.50 76 PHE A O 1
ATOM 570 N N . PRO A 1 77 ? 11.843 -1.589 8.213 1.00 97.25 77 PRO A N 1
ATOM 571 C CA . PRO A 1 77 ? 12.384 -0.668 9.207 1.00 97.25 77 PRO A CA 1
ATOM 572 C C . PRO A 1 77 ? 13.705 -0.019 8.759 1.00 97.25 77 PRO A C 1
ATOM 574 O O . PRO A 1 77 ? 14.708 -0.063 9.471 1.00 97.25 77 PRO A O 1
ATOM 577 N N . THR A 1 78 ? 13.719 0.576 7.567 1.00 98.00 78 THR A N 1
ATOM 578 C CA . THR A 1 78 ? 14.759 1.509 7.128 1.00 98.00 78 THR A CA 1
ATOM 579 C C . THR A 1 78 ? 14.350 2.931 7.485 1.00 98.00 78 THR A C 1
ATOM 581 O O . THR A 1 78 ? 13.166 3.262 7.511 1.00 98.00 78 THR A O 1
ATOM 584 N N . GLU A 1 79 ? 15.336 3.793 7.730 1.00 98.06 79 GLU A N 1
ATOM 585 C CA . GLU A 1 79 ? 15.086 5.207 8.041 1.00 98.06 79 GLU A CA 1
ATOM 586 C C . GLU A 1 79 ? 14.262 5.892 6.945 1.00 98.06 79 GLU A C 1
ATOM 588 O O . GLU A 1 79 ? 13.321 6.619 7.244 1.00 98.06 79 GLU A O 1
ATOM 593 N N . GLU A 1 80 ? 14.569 5.608 5.677 1.00 98.00 80 GLU A N 1
ATOM 594 C CA . GLU A 1 80 ? 13.878 6.186 4.524 1.00 98.00 80 GLU A CA 1
ATOM 595 C C . GLU A 1 80 ? 12.397 5.783 4.460 1.00 98.00 80 GLU A C 1
ATOM 597 O O . GLU A 1 80 ? 11.533 6.637 4.271 1.00 9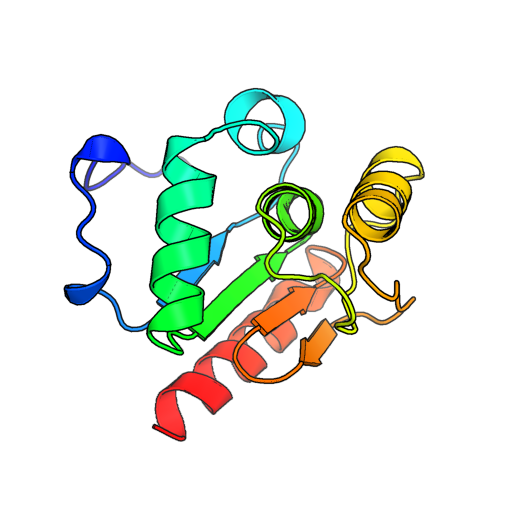8.00 80 GLU A O 1
ATOM 602 N N . ALA A 1 81 ? 12.083 4.499 4.650 1.00 98.25 81 ALA A N 1
ATOM 603 C CA . ALA A 1 81 ? 10.711 4.013 4.535 1.00 98.25 81 ALA A CA 1
ATOM 604 C C . ALA A 1 81 ? 9.849 4.423 5.741 1.00 98.25 81 ALA A C 1
ATOM 606 O O . ALA A 1 81 ? 8.685 4.782 5.565 1.00 98.25 81 ALA A O 1
ATOM 607 N N . ILE A 1 82 ? 10.428 4.430 6.950 1.00 98.69 82 ILE A N 1
ATOM 608 C CA . ILE A 1 82 ? 9.766 4.961 8.152 1.00 98.69 82 ILE A CA 1
ATOM 609 C C . ILE A 1 82 ? 9.470 6.450 7.962 1.00 98.69 82 ILE A C 1
ATOM 611 O O . ILE A 1 82 ? 8.339 6.884 8.167 1.00 98.69 82 ILE A O 1
ATOM 615 N N . LYS A 1 83 ? 10.458 7.220 7.493 1.00 98.56 83 LYS A N 1
ATOM 616 C CA . LYS A 1 83 ? 10.284 8.645 7.212 1.00 98.56 83 LYS A CA 1
ATOM 617 C C . LYS A 1 83 ? 9.195 8.895 6.166 1.00 98.56 83 LYS A C 1
ATOM 619 O O . LYS A 1 83 ? 8.403 9.811 6.344 1.00 98.56 83 LYS A O 1
ATOM 624 N N . ALA A 1 84 ? 9.113 8.079 5.115 1.00 98.38 84 ALA A N 1
ATOM 625 C CA . ALA A 1 84 ? 8.055 8.195 4.111 1.00 98.38 84 ALA A CA 1
ATOM 626 C C . ALA A 1 84 ? 6.649 7.970 4.702 1.00 98.38 84 ALA A C 1
ATOM 628 O O . ALA A 1 84 ? 5.727 8.715 4.370 1.00 98.38 84 ALA A O 1
ATOM 629 N N . LEU A 1 85 ? 6.480 6.998 5.612 1.00 98.19 85 LEU A N 1
ATOM 630 C CA . LEU A 1 85 ? 5.223 6.828 6.355 1.00 98.19 85 LEU A CA 1
ATOM 631 C C . LEU A 1 85 ? 4.859 8.092 7.146 1.00 98.19 85 LEU A C 1
ATOM 633 O O . LEU A 1 85 ? 3.738 8.592 7.032 1.00 98.19 85 LEU A O 1
ATOM 637 N N . GLU A 1 86 ? 5.802 8.594 7.944 1.00 98.44 86 GLU A N 1
ATOM 638 C CA . GLU A 1 86 ? 5.593 9.745 8.828 1.00 98.44 86 GLU A CA 1
ATOM 639 C C . GLU A 1 86 ? 5.316 11.035 8.039 1.00 98.44 86 GLU A C 1
ATOM 641 O O . GLU A 1 86 ? 4.368 11.757 8.355 1.00 98.44 86 GLU A O 1
ATOM 646 N N . ASP A 1 87 ? 6.078 11.298 6.971 1.00 98.44 87 ASP A N 1
ATOM 647 C CA . ASP A 1 87 ? 5.891 12.455 6.084 1.00 98.44 87 ASP A CA 1
ATOM 648 C C . ASP A 1 87 ? 4.528 12.384 5.353 1.00 98.44 87 ASP A C 1
ATOM 650 O O . ASP A 1 87 ? 3.877 13.412 5.149 1.00 98.44 87 ASP A O 1
ATOM 654 N N . GLY A 1 88 ? 4.040 11.177 5.030 1.00 97.88 88 GLY A N 1
ATOM 655 C CA . GLY A 1 88 ? 2.683 10.934 4.514 1.00 97.88 88 GLY A CA 1
ATOM 656 C C . GLY A 1 88 ? 1.569 11.027 5.570 1.00 97.88 88 GLY A C 1
ATOM 657 O O . GLY A 1 88 ? 0.388 10.854 5.255 1.00 97.88 88 GLY A O 1
ATOM 658 N N . GLY A 1 89 ? 1.918 11.325 6.824 1.00 98.25 89 GLY A N 1
ATOM 659 C CA . GLY A 1 89 ? 0.986 11.527 7.929 1.00 98.25 89 GLY A CA 1
ATOM 660 C C . GLY A 1 89 ? 0.475 10.242 8.578 1.00 98.25 89 GLY A C 1
ATOM 661 O O . GLY A 1 89 ? -0.530 10.303 9.290 1.00 98.25 89 GLY A O 1
ATOM 662 N N . ALA A 1 90 ? 1.119 9.101 8.331 1.00 98.69 90 ALA A N 1
ATOM 663 C CA . ALA A 1 90 ? 0.812 7.850 9.014 1.00 98.69 90 ALA A CA 1
ATOM 664 C C . ALA A 1 90 ? 1.389 7.837 10.439 1.00 98.69 90 ALA A C 1
ATOM 666 O O . ALA A 1 90 ? 2.423 8.441 10.724 1.00 98.69 90 ALA A O 1
ATOM 667 N N . ILE A 1 91 ? 0.743 7.096 11.335 1.00 98.75 91 ILE A N 1
ATOM 668 C CA . ILE A 1 91 ? 1.242 6.803 12.678 1.00 98.75 91 ILE A CA 1
ATOM 669 C C . ILE A 1 91 ? 2.045 5.507 12.582 1.00 98.75 91 ILE A C 1
ATOM 671 O O . ILE A 1 91 ? 1.476 4.415 12.545 1.00 98.75 91 ILE A O 1
ATOM 675 N N . TYR A 1 92 ? 3.372 5.623 12.515 1.00 98.69 92 TYR A N 1
ATOM 676 C CA . TYR A 1 92 ? 4.235 4.452 12.411 1.00 98.69 92 TYR A CA 1
ATOM 677 C C . TYR A 1 92 ? 4.161 3.580 13.674 1.00 98.69 92 TYR A C 1
ATOM 679 O O . TYR A 1 92 ? 4.358 4.044 14.801 1.00 98.69 92 TYR A O 1
ATOM 687 N N . LYS A 1 93 ? 3.919 2.284 13.472 1.00 98.69 93 LYS A N 1
ATOM 688 C CA . LYS A 1 93 ? 3.925 1.250 14.505 1.00 98.69 93 LYS A CA 1
ATOM 689 C C . LYS A 1 93 ? 5.049 0.264 14.230 1.00 98.69 93 LYS A C 1
ATOM 691 O O . LYS A 1 93 ? 5.156 -0.316 13.148 1.00 98.69 93 LYS A O 1
ATOM 696 N N . LYS A 1 94 ? 5.862 0.015 15.253 1.00 98.00 94 LYS A N 1
ATOM 697 C CA . LYS A 1 94 ? 6.909 -1.009 15.221 1.00 98.00 94 LYS A CA 1
ATOM 698 C C . LYS A 1 94 ? 6.314 -2.391 15.521 1.00 98.00 94 LYS A C 1
ATOM 700 O O . LYS A 1 94 ? 6.604 -2.991 16.553 1.00 98.00 94 LYS A O 1
ATOM 705 N N . GLU A 1 95 ? 5.451 -2.857 14.628 1.00 98.38 95 GLU A N 1
ATOM 706 C CA . GLU A 1 95 ? 4.725 -4.128 14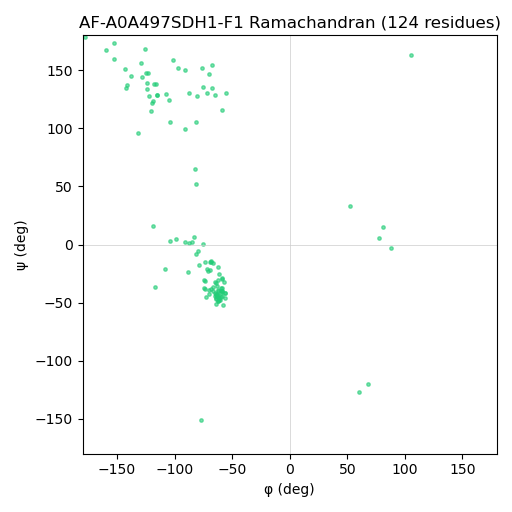.702 1.00 98.38 95 GLU A CA 1
ATOM 707 C C . GLU A 1 95 ? 4.893 -4.896 13.388 1.00 98.38 95 GLU A C 1
ATOM 709 O O . GLU A 1 95 ? 5.179 -4.299 12.359 1.00 98.38 95 GLU A O 1
ATOM 714 N N . SER A 1 96 ? 4.733 -6.221 13.410 1.00 98.19 96 SER A N 1
ATOM 715 C CA . SER A 1 96 ? 4.952 -7.051 12.217 1.00 98.19 96 SER A CA 1
ATOM 716 C C . SER A 1 96 ? 3.881 -6.864 11.142 1.00 98.19 96 SER A C 1
ATOM 718 O O . SER A 1 96 ? 4.185 -6.847 9.951 1.00 98.19 96 SER A O 1
ATOM 720 N N . VAL A 1 97 ? 2.626 -6.717 11.567 1.00 98.88 97 VAL A N 1
ATOM 721 C CA . VAL A 1 97 ? 1.462 -6.458 10.715 1.00 98.88 97 VAL A CA 1
ATOM 722 C C . VAL A 1 97 ? 0.549 -5.489 11.452 1.00 98.88 97 VAL A C 1
ATOM 724 O O . VAL A 1 97 ? 0.279 -5.691 12.635 1.00 98.88 97 VAL A O 1
ATOM 727 N N . VAL A 1 98 ? 0.062 -4.468 10.753 1.00 98.88 98 VAL A N 1
ATOM 728 C CA . VAL A 1 98 ? -0.886 -3.471 11.261 1.00 98.88 98 VAL A CA 1
ATOM 729 C C . VAL A 1 98 ? -2.102 -3.447 10.348 1.00 98.88 98 VAL A C 1
ATOM 731 O O . VAL A 1 98 ? -1.959 -3.408 9.125 1.00 98.88 98 VAL A O 1
ATOM 734 N N . VAL A 1 99 ? -3.291 -3.453 10.946 1.00 98.81 99 VAL A N 1
ATOM 735 C CA . VAL A 1 99 ? -4.572 -3.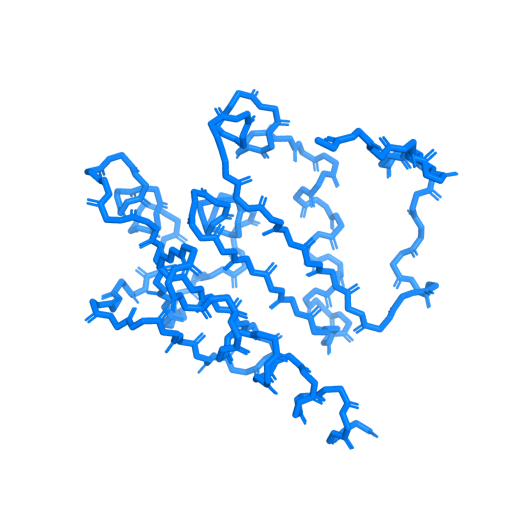357 10.239 1.00 98.81 99 VAL A CA 1
ATOM 736 C C . VAL A 1 99 ? -5.306 -2.110 10.724 1.00 98.81 99 VAL A C 1
ATOM 738 O O . VAL A 1 99 ? -5.604 -2.002 11.911 1.00 98.81 99 VAL A O 1
ATOM 741 N N . ASP A 1 100 ? -5.637 -1.197 9.809 1.00 98.69 100 ASP A N 1
ATOM 742 C CA . ASP A 1 100 ? -6.409 0.021 10.087 1.00 98.69 100 ASP A CA 1
ATOM 743 C C . ASP A 1 100 ? -7.536 0.182 9.050 1.00 98.69 100 ASP A C 1
ATOM 745 O O . ASP A 1 100 ? -7.358 0.690 7.933 1.00 98.69 100 ASP A O 1
ATOM 749 N N . GLY A 1 101 ? -8.731 -0.280 9.426 1.00 98.12 101 GLY A N 1
ATOM 750 C CA . GLY A 1 101 ? -9.893 -0.326 8.542 1.00 98.12 101 GLY A CA 1
ATOM 751 C C . GLY A 1 101 ? -9.708 -1.352 7.422 1.00 98.12 101 GLY A C 1
ATOM 752 O O . GLY A 1 101 ? -9.542 -2.539 7.686 1.00 98.12 101 GLY A O 1
ATOM 753 N N . ASN A 1 102 ? -9.753 -0.888 6.174 1.00 98.44 102 ASN A N 1
ATOM 754 C CA . ASN A 1 102 ? -9.554 -1.690 4.965 1.00 98.44 102 ASN A CA 1
ATOM 755 C C . ASN A 1 102 ? -8.080 -1.815 4.537 1.00 98.44 102 ASN A C 1
ATOM 757 O O . ASN A 1 102 ? -7.811 -2.426 3.502 1.00 98.44 102 ASN A O 1
ATOM 761 N N . ILE A 1 103 ? -7.142 -1.227 5.288 1.00 98.88 103 ILE A N 1
ATOM 762 C CA . ILE A 1 103 ? -5.718 -1.205 4.945 1.00 98.88 103 ILE A CA 1
ATOM 763 C C . ILE A 1 103 ? -4.935 -2.147 5.861 1.00 98.88 103 ILE A C 1
ATOM 765 O O . ILE A 1 103 ? -5.034 -2.063 7.085 1.00 98.88 103 ILE A O 1
ATOM 769 N N . VAL A 1 104 ? -4.116 -3.008 5.259 1.00 98.88 104 VAL A N 1
ATOM 770 C CA . VAL A 1 104 ? -3.167 -3.899 5.929 1.00 98.88 104 VAL A CA 1
ATOM 771 C C . VAL A 1 104 ? -1.753 -3.496 5.523 1.00 98.88 104 VAL A C 1
ATOM 773 O O . VAL A 1 104 ? -1.435 -3.391 4.339 1.00 98.88 104 VAL A O 1
ATOM 776 N N . THR A 1 105 ? -0.871 -3.295 6.495 1.00 98.94 105 THR A N 1
ATOM 777 C CA . THR A 1 105 ? 0.557 -3.072 6.241 1.00 98.94 105 THR A CA 1
ATOM 778 C C . THR A 1 105 ? 1.408 -4.072 7.002 1.00 98.94 105 THR A C 1
ATOM 780 O O . THR A 1 105 ? 1.024 -4.508 8.085 1.00 98.94 105 THR A O 1
ATOM 783 N N . ALA A 1 106 ? 2.551 -4.461 6.441 1.00 98.88 106 ALA A N 1
ATOM 784 C CA . AL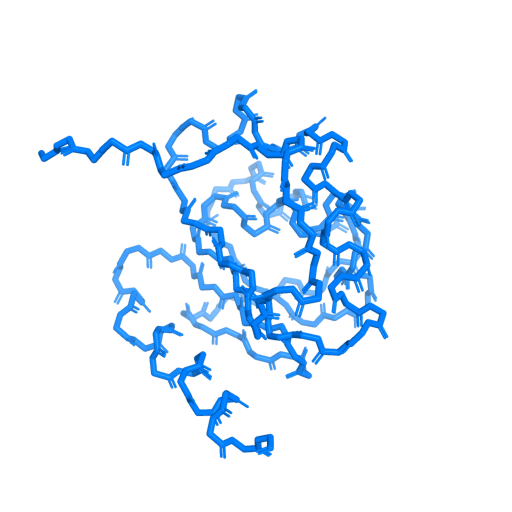A A 1 106 ? 3.463 -5.413 7.070 1.00 98.88 106 ALA A CA 1
ATOM 785 C C . ALA A 1 106 ? 4.928 -4.998 6.922 1.00 98.88 106 ALA A C 1
ATOM 787 O O . ALA A 1 106 ? 5.334 -4.442 5.898 1.00 98.88 106 ALA A O 1
ATOM 788 N N . ASP A 1 107 ? 5.729 -5.283 7.946 1.00 98.31 107 ASP A N 1
ATOM 789 C CA . ASP A 1 107 ? 7.099 -4.783 8.058 1.00 98.31 107 ASP A CA 1
ATOM 790 C C . ASP A 1 107 ? 8.071 -5.489 7.106 1.00 98.31 107 ASP A C 1
ATOM 792 O O . ASP A 1 107 ? 9.017 -4.882 6.631 1.00 98.31 107 ASP A O 1
ATOM 796 N N . GLY A 1 108 ? 7.869 -6.757 6.758 1.00 97.81 108 GLY A N 1
ATOM 797 C CA . GLY A 1 108 ? 8.877 -7.490 6.001 1.00 97.81 108 GLY A CA 1
ATOM 798 C C . GLY A 1 108 ? 8.493 -8.918 5.635 1.00 97.81 108 GLY A C 1
ATOM 799 O O . GLY A 1 108 ? 7.418 -9.388 5.997 1.00 97.81 108 GLY A O 1
ATOM 800 N N . PRO A 1 109 ? 9.373 -9.633 4.911 1.00 97.19 109 PRO A N 1
ATOM 801 C CA . PRO A 1 109 ? 9.098 -10.982 4.411 1.00 97.19 109 PRO A CA 1
ATOM 802 C C . PRO A 1 109 ? 8.773 -11.996 5.518 1.00 97.19 109 PRO A C 1
ATOM 804 O O . PRO A 1 109 ? 7.995 -12.913 5.284 1.00 97.19 109 PRO A O 1
ATOM 807 N N . GLN A 1 110 ? 9.304 -11.813 6.729 1.00 98.00 110 GLN A N 1
ATOM 808 C CA . GLN A 1 110 ? 8.981 -12.631 7.903 1.00 98.00 110 GLN A CA 1
ATOM 809 C C . GLN A 1 110 ? 7.504 -12.556 8.320 1.00 98.00 110 GLN A C 1
ATOM 811 O O . GLN A 1 110 ? 7.024 -13.425 9.041 1.00 98.00 110 GLN A O 1
ATOM 816 N N . SER A 1 111 ? 6.801 -11.517 7.874 1.00 98.38 111 SER A N 1
ATOM 817 C CA . SER A 1 111 ? 5.408 -11.231 8.209 1.00 98.38 111 SER A CA 1
ATOM 818 C C . SER A 1 111 ? 4.455 -11.583 7.066 1.00 98.38 111 SER A C 1
ATOM 820 O O . SER A 1 111 ? 3.260 -11.334 7.192 1.00 98.38 111 SER A O 1
ATOM 822 N N . ALA A 1 112 ? 4.955 -12.155 5.961 1.00 98.38 112 ALA A N 1
ATOM 823 C CA . ALA A 1 112 ? 4.177 -12.404 4.747 1.00 98.38 112 ALA A CA 1
ATOM 824 C C . ALA A 1 112 ? 2.970 -13.329 4.973 1.00 98.38 112 ALA A C 1
ATOM 826 O O . ALA A 1 112 ? 1.890 -13.026 4.473 1.00 98.38 112 ALA A O 1
ATOM 827 N N . ASP A 1 113 ? 3.127 -14.397 5.762 1.00 98.44 113 ASP A N 1
ATOM 828 C CA . ASP A 1 113 ? 2.028 -15.329 6.053 1.00 98.44 113 ASP A CA 1
ATOM 829 C C . ASP A 1 113 ? 0.910 -14.623 6.831 1.00 98.44 113 ASP A C 1
ATOM 831 O O . ASP A 1 113 ? -0.235 -14.576 6.393 1.00 98.44 113 ASP A O 1
ATOM 835 N N . ARG A 1 114 ? 1.264 -13.945 7.931 1.00 98.56 114 ARG A N 1
ATOM 836 C CA . ARG A 1 114 ? 0.297 -13.187 8.739 1.00 98.56 114 ARG A CA 1
ATOM 837 C C . ARG A 1 114 ? -0.336 -12.028 7.960 1.00 98.56 114 ARG A C 1
ATOM 839 O O . ARG A 1 114 ? -1.500 -11.706 8.168 1.00 98.56 114 ARG A O 1
ATOM 846 N N . PHE A 1 115 ? 0.427 -11.382 7.082 1.00 98.81 115 PHE A N 1
ATOM 847 C CA . PHE A 1 115 ? -0.071 -10.340 6.187 1.00 98.81 115 PHE A CA 1
ATOM 848 C C . PHE A 1 115 ? -1.150 -10.884 5.246 1.00 98.81 115 PHE A C 1
ATOM 850 O O . PHE A 1 115 ? -2.208 -10.269 5.113 1.00 98.81 115 PHE A O 1
ATOM 857 N N . ALA A 1 116 ? -0.906 -12.049 4.638 1.00 98.62 116 ALA A N 1
ATOM 858 C CA . ALA A 1 116 ? -1.882 -12.722 3.790 1.00 98.62 116 ALA A CA 1
ATOM 859 C C . ALA A 1 116 ? -3.133 -13.137 4.581 1.00 98.62 116 ALA A C 1
ATOM 861 O O . ALA A 1 116 ? -4.243 -12.898 4.109 1.00 98.62 116 ALA A O 1
ATOM 862 N N . ASP A 1 117 ? -2.970 -13.668 5.796 1.00 98.50 117 ASP A N 1
ATOM 863 C CA . ASP A 1 117 ? -4.090 -14.056 6.662 1.00 98.50 117 ASP A CA 1
A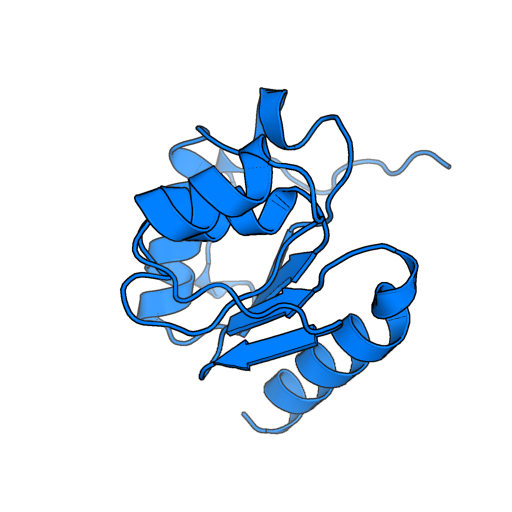TOM 864 C C . ASP A 1 117 ? -5.015 -12.868 6.985 1.00 98.50 117 ASP A C 1
ATOM 866 O O . ASP A 1 117 ? -6.237 -12.987 6.890 1.00 98.50 117 ASP A O 1
ATOM 870 N N . GLU A 1 118 ? -4.461 -11.696 7.318 1.00 98.56 118 GLU A N 1
ATOM 871 C CA . GLU A 1 118 ? -5.271 -10.497 7.587 1.00 98.56 118 GLU A CA 1
ATOM 872 C C . GLU A 1 118 ? -5.991 -9.979 6.334 1.00 98.56 118 GLU A C 1
ATOM 874 O O . GLU A 1 118 ? -7.141 -9.545 6.423 1.00 98.56 118 GLU A O 1
ATOM 879 N N . ILE A 1 119 ? -5.358 -10.058 5.158 1.00 98.62 119 ILE A N 1
ATOM 880 C CA . ILE A 1 119 ? -6.007 -9.713 3.883 1.00 98.62 119 ILE A CA 1
ATOM 881 C C . ILE A 1 119 ? -7.191 -10.645 3.618 1.00 98.62 119 ILE A C 1
ATOM 883 O O . ILE A 1 119 ? -8.283 -10.167 3.306 1.00 98.62 119 ILE A O 1
ATOM 887 N N . LEU A 1 120 ? -6.990 -11.958 3.758 1.00 98.38 120 LEU A N 1
ATOM 888 C CA . LEU A 1 120 ? -8.042 -12.956 3.559 1.00 98.38 120 LEU A CA 1
ATOM 889 C C . LEU A 1 120 ? -9.202 -12.727 4.528 1.00 98.38 120 LEU A C 1
ATOM 891 O O . LEU A 1 120 ? -10.351 -12.664 4.099 1.00 98.38 120 LEU A O 1
ATOM 895 N N . ARG A 1 121 ? -8.904 -12.483 5.809 1.00 98.38 121 ARG A N 1
ATOM 896 C CA . ARG A 1 121 ? -9.920 -12.172 6.822 1.00 98.38 121 ARG A CA 1
ATOM 897 C C . ARG A 1 121 ? -10.773 -10.961 6.435 1.00 98.38 121 ARG A C 1
ATOM 899 O O . ARG A 1 121 ? -11.985 -10.980 6.639 1.00 98.38 121 ARG A O 1
ATOM 906 N N . LEU A 1 122 ? -10.163 -9.901 5.897 1.00 98.12 122 LEU A N 1
ATOM 907 C CA . LEU A 1 122 ? -10.904 -8.718 5.448 1.00 98.12 122 LEU A CA 1
ATOM 908 C C . LEU A 1 122 ? -11.767 -9.008 4.216 1.00 98.12 122 LEU A C 1
ATOM 910 O O . LEU A 1 122 ? -12.887 -8.503 4.143 1.00 98.12 122 LEU A O 1
ATOM 914 N N . LEU A 1 123 ? -11.279 -9.822 3.278 1.00 97.56 123 LEU A N 1
ATOM 915 C CA . LEU A 1 123 ? -12.030 -10.223 2.086 1.00 97.56 123 LEU A CA 1
ATOM 916 C C . LEU A 1 123 ? -13.241 -11.100 2.422 1.00 97.56 123 LEU A C 1
ATOM 918 O O . LEU A 1 123 ? -14.307 -10.892 1.856 1.00 97.56 123 LEU A O 1
ATOM 922 N N . GLU A 1 124 ? -13.108 -12.028 3.369 1.00 95.25 124 GLU A N 1
ATOM 923 C CA . GLU A 1 124 ? -14.204 -12.905 3.811 1.00 95.25 124 GLU A CA 1
ATOM 924 C C . GLU A 1 124 ? -15.275 -12.177 4.635 1.00 95.25 124 GLU A C 1
ATOM 926 O O . GLU A 1 124 ? -16.401 -12.653 4.757 1.00 95.25 124 GLU A O 1
ATOM 931 N N . SER A 1 125 ? -14.931 -11.029 5.225 1.00 85.06 125 SER A N 1
ATOM 932 C CA . SER A 1 125 ? -15.846 -10.234 6.054 1.00 85.06 125 SER A CA 1
ATOM 933 C C . SER A 1 125 ? -16.741 -9.263 5.272 1.00 85.06 125 SER A C 1
ATOM 935 O O . SER A 1 125 ? -17.484 -8.498 5.894 1.00 85.06 125 SER A O 1
ATOM 937 N N . LYS A 1 126 ? -16.646 -9.264 3.937 1.00 67.44 126 LYS A N 1
ATOM 938 C CA . LYS A 1 126 ? -17.413 -8.395 3.036 1.00 67.44 126 LYS A CA 1
ATOM 939 C C . LYS A 1 126 ? -18.689 -9.037 2.507 1.00 67.44 126 LYS A C 1
ATOM 941 O O . LYS A 1 126 ? -18.715 -10.271 2.322 1.00 67.44 126 LYS A O 1
#

Foldseek 3Di:
DDDDDPDDLVPDDLVVDLEDEAEDDPCCVVDQLPPVSNLVSLVVCVVVLRAYEYEAQNQLSCLSSLVQAVHEEEHAPDPVSQVSCVVSNHDYDPDQWDDTRRYIYGHHPVSVVVSVVVNVVSSVVD

Sequence (126 aa):
MTVMPDTTIDNISVDDYDAIILPGGSGSPEYLWNNEDVHKILREANEKNKVIGAICLSGAVLANSGILKGKEATVFPTEEAIKALEDGGAIYKKESVVVDGNIVTADGPQSADRFADEILRLLESK